Protein AF-A0A535Z7X8-F1 (afdb_monomer)

Radius of gyration: 23.89 Å; Cα contacts (8 Å, |Δi|>4): 47; chains: 1; bounding box: 36×43×64 Å

pLDDT: mean 81.46, std 12.13, range [51.38, 94.44]

Solvent-accessible surface area (backbone atoms only — not comparable to full-atom values): 5558 Å² total; per-residue (Å²): 83,64,70,58,11,64,74,66,76,46,56,44,66,58,55,50,49,32,42,75,70,65,72,37,73,65,48,79,57,86,100,41,63,44,63,56,67,66,60,52,50,51,50,52,56,61,58,66,65,58,76,76,57,49,74,66,53,46,51,51,50,48,65,70,64,65,65,67,78,61,80,77,59,74,46,76,66,50,53,53,52,53,53,52,49,64,68,68,67,77,119

Foldseek 3Di:
DVVLCVVLVHDPVVVVVCVVVVVFDWDDDPPDTHGDPVSSVVSSVVVPVPPPQDPVSVVVVVVVVPPPPPPDPQPPVNVVVVVVVVVVVPD

Secondary structure (DSSP, 8-state):
-HHHHHHHTS-HHHHHHHHHTTSS-EEEETTEEEE-HHHHHHHHHHHHTS----HHHHHHHHHHTT----TTPPPHHHHHHHHHHHHHS--

Sequence (91 aa):
MIAAAAVAGRSAETVRRWVWSGRLRAHKRGNKLLIERSDLDRLLKSSTGQNSLTLAGWLDSVKRSGLKSQARAESAADLVLADRRARSGDL

Nearest PDB structures (foldseek):
  5i44-assembly4_I-2  TM=7.877E-01  e=2.655E-01  Bacillus subtilis subsp. subtilis str. 168
  8csh-assembly1_A  TM=6.835E-01  e=1.682E+00  unidentified plasmid
  5gpe-assembly3_F  TM=4.479E-01  e=6.033E-01  Cupriavidus metallidurans CH34
  2zhh-assembly1_A-2  TM=5.018E-01  e=2.908E+00  Escherichia coli K-12
  2zhg-assembly1_A-2  TM=4.399E-01  e=3.113E+00  Escherichia coli K-12

Mean predicted aligned error: 13.88 Å

Structure (mmCIF, N/CA/C/O backbone):
data_AF-A0A535Z7X8-F1
#
_entry.id   AF-A0A535Z7X8-F1
#
loop_
_atom_site.group_PDB
_atom_site.id
_atom_site.type_symbol
_atom_site.label_atom_id
_atom_site.label_alt_id
_atom_site.label_comp_id
_atom_site.label_asym_id
_atom_site.label_entity_id
_atom_site.label_seq_id
_atom_site.pdbx_PDB_ins_code
_atom_site.Cartn_x
_atom_site.Cartn_y
_atom_site.Cartn_z
_atom_site.occupancy
_atom_site.B_iso_or_equiv
_atom_site.auth_seq_id
_atom_site.auth_comp_id
_atom_site.auth_asym_id
_atom_site.auth_atom_id
_atom_site.pdbx_PDB_model_num
ATOM 1 N N . MET A 1 1 ? 12.410 -5.977 -14.388 1.00 77.62 1 MET A N 1
ATOM 2 C CA . MET A 1 1 ? 12.206 -5.711 -12.945 1.00 77.62 1 MET A CA 1
ATOM 3 C C . MET A 1 1 ? 12.965 -4.469 -12.476 1.00 77.62 1 MET A C 1
ATOM 5 O O . MET A 1 1 ? 12.294 -3.523 -12.103 1.00 77.62 1 MET A O 1
ATOM 9 N N . ILE A 1 2 ? 14.306 -4.409 -12.547 1.00 83.00 2 ILE A N 1
ATOM 10 C CA . ILE A 1 2 ? 15.093 -3.264 -12.021 1.00 83.00 2 ILE A CA 1
ATOM 11 C C . ILE A 1 2 ? 14.671 -1.909 -12.621 1.00 83.00 2 ILE A C 1
ATOM 13 O O . ILE A 1 2 ? 14.403 -0.973 -11.879 1.00 83.00 2 ILE A O 1
ATOM 17 N N . ALA A 1 3 ? 14.503 -1.823 -13.944 1.00 8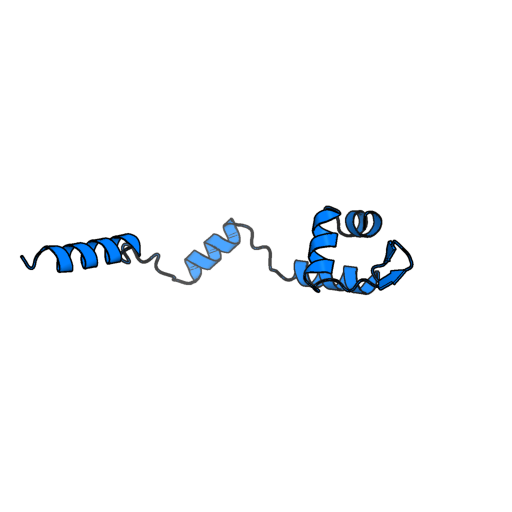3.81 3 ALA A N 1
ATOM 18 C CA . ALA A 1 3 ? 14.048 -0.587 -14.591 1.00 83.81 3 ALA A CA 1
ATOM 19 C C . ALA A 1 3 ? 12.649 -0.134 -14.121 1.00 83.81 3 ALA A C 1
ATOM 21 O O . ALA A 1 3 ? 12.424 1.046 -13.885 1.00 83.81 3 ALA A O 1
ATOM 22 N N . ALA A 1 4 ? 11.718 -1.073 -13.928 1.00 85.62 4 ALA A N 1
ATOM 23 C CA . ALA A 1 4 ? 10.381 -0.766 -13.416 1.00 85.62 4 ALA A CA 1
ATOM 24 C C . ALA A 1 4 ? 10.413 -0.319 -11.943 1.00 85.62 4 ALA A C 1
ATOM 26 O O . ALA A 1 4 ? 9.647 0.551 -11.550 1.00 85.62 4 ALA A O 1
ATOM 27 N N . ALA A 1 5 ? 11.322 -0.880 -11.143 1.00 89.56 5 ALA A N 1
ATOM 28 C CA . ALA A 1 5 ? 11.540 -0.497 -9.751 1.00 89.56 5 ALA A CA 1
ATOM 29 C C . ALA A 1 5 ? 12.089 0.929 -9.611 1.00 89.56 5 ALA A C 1
ATOM 31 O O . ALA A 1 5 ? 11.538 1.714 -8.842 1.00 89.56 5 ALA A O 1
ATOM 32 N N . ALA A 1 6 ? 13.100 1.285 -10.411 1.00 88.62 6 ALA A N 1
ATOM 33 C CA . ALA A 1 6 ? 13.640 2.644 -10.462 1.00 88.62 6 ALA A CA 1
ATOM 34 C C . ALA A 1 6 ? 12.556 3.669 -10.832 1.00 88.62 6 ALA A C 1
ATOM 36 O O . ALA A 1 6 ? 12.421 4.699 -10.183 1.00 88.62 6 ALA A O 1
ATOM 37 N N . VAL A 1 7 ? 11.725 3.340 -11.822 1.00 87.19 7 VAL A N 1
ATOM 38 C CA . VAL A 1 7 ? 10.597 4.178 -12.250 1.00 87.19 7 VAL A CA 1
ATOM 39 C C . VAL A 1 7 ? 9.527 4.315 -11.170 1.00 87.19 7 VAL A C 1
ATOM 41 O O . VAL A 1 7 ? 8.953 5.386 -11.007 1.00 87.19 7 VAL A O 1
ATOM 44 N N . ALA A 1 8 ? 9.244 3.238 -10.442 1.00 85.69 8 ALA A N 1
ATOM 45 C CA . ALA A 1 8 ? 8.257 3.236 -9.372 1.00 85.69 8 ALA A CA 1
ATOM 46 C C . ALA A 1 8 ? 8.762 3.883 -8.071 1.00 85.69 8 ALA A C 1
ATOM 48 O O . ALA A 1 8 ? 7.961 4.084 -7.161 1.00 85.69 8 ALA A O 1
ATOM 49 N N . GLY A 1 9 ? 10.071 4.141 -7.938 1.00 87.75 9 GLY A N 1
ATOM 50 C CA . GLY A 1 9 ? 10.684 4.517 -6.660 1.00 87.75 9 GLY A CA 1
ATOM 51 C C . GLY A 1 9 ? 10.516 3.435 -5.584 1.00 87.75 9 GLY A C 1
ATOM 52 O O . GLY A 1 9 ? 10.364 3.742 -4.404 1.00 87.75 9 GLY A O 1
ATOM 53 N N . ARG A 1 10 ? 10.459 2.155 -5.980 1.00 88.56 10 ARG A N 1
ATOM 54 C CA . ARG A 1 10 ? 10.216 1.003 -5.089 1.00 88.56 10 ARG A CA 1
ATOM 55 C C . ARG A 1 10 ? 11.265 -0.080 -5.302 1.00 88.56 10 ARG A C 1
ATOM 57 O O . ARG A 1 10 ? 11.968 -0.089 -6.305 1.00 88.56 10 ARG A O 1
ATOM 64 N N . SER A 1 11 ? 11.348 -1.038 -4.380 1.00 91.19 11 SER A N 1
ATOM 65 C CA . SER A 1 11 ? 12.247 -2.184 -4.533 1.00 91.19 11 SER A CA 1
ATOM 66 C C . SER A 1 11 ? 11.802 -3.106 -5.676 1.00 91.19 11 SER A C 1
ATOM 68 O O . SER A 1 11 ? 10.609 -3.280 -5.939 1.00 91.19 11 SER A O 1
ATOM 70 N N . ALA A 1 12 ? 12.762 -3.769 -6.328 1.00 91.69 12 ALA A N 1
ATOM 71 C CA . ALA A 1 12 ? 12.472 -4.781 -7.348 1.00 91.69 12 ALA A CA 1
ATOM 72 C C . ALA A 1 12 ? 11.592 -5.919 -6.810 1.00 91.69 12 ALA A C 1
ATOM 74 O O . ALA A 1 12 ? 10.762 -6.447 -7.545 1.00 91.69 12 ALA A O 1
ATOM 75 N N . GLU A 1 13 ? 11.721 -6.257 -5.526 1.00 93.19 13 GLU A N 1
ATOM 76 C CA . GLU A 1 13 ? 10.879 -7.252 -4.864 1.00 93.19 13 GLU A CA 1
ATOM 77 C C . GLU A 1 13 ? 9.411 -6.824 -4.767 1.00 93.19 13 GLU A C 1
ATOM 79 O O . GLU A 1 13 ? 8.515 -7.636 -4.988 1.00 93.19 13 GLU A O 1
ATOM 84 N N . THR A 1 14 ? 9.149 -5.535 -4.544 1.00 92.06 14 THR A N 1
ATOM 85 C CA . THR A 1 14 ? 7.785 -4.988 -4.563 1.00 92.06 14 THR A CA 1
ATOM 86 C C . THR A 1 14 ? 7.151 -5.168 -5.943 1.00 92.06 14 THR A C 1
ATOM 88 O O . THR A 1 14 ? 6.025 -5.650 -6.058 1.00 92.06 14 THR A O 1
ATOM 91 N N . VAL A 1 15 ? 7.906 -4.868 -7.005 1.00 91.12 15 VAL A N 1
ATOM 92 C CA . VAL A 1 15 ? 7.444 -5.063 -8.387 1.00 91.12 15 VAL A CA 1
ATOM 93 C C . VAL A 1 15 ? 7.194 -6.546 -8.681 1.00 91.12 15 VAL A C 1
ATOM 95 O O . VAL A 1 15 ? 6.183 -6.884 -9.294 1.00 91.12 15 VAL A O 1
ATOM 98 N N . ARG A 1 16 ? 8.057 -7.452 -8.198 1.00 91.75 16 ARG A N 1
ATOM 99 C CA . ARG A 1 16 ? 7.849 -8.909 -8.312 1.00 91.75 16 ARG A CA 1
ATOM 100 C C . ARG A 1 16 ? 6.552 -9.349 -7.638 1.00 91.75 16 ARG A C 1
ATOM 102 O O . ARG A 1 16 ? 5.773 -10.072 -8.253 1.00 91.75 16 ARG A O 1
ATOM 109 N N . ARG A 1 17 ? 6.296 -8.875 -6.416 1.00 94.44 17 ARG A N 1
ATOM 110 C CA . ARG A 1 17 ? 5.062 -9.174 -5.675 1.00 94.44 17 ARG A CA 1
ATOM 111 C C . ARG A 1 17 ? 3.816 -8.701 -6.415 1.00 94.44 17 ARG A C 1
ATOM 113 O O . ARG A 1 17 ? 2.835 -9.434 -6.451 1.00 94.44 17 ARG A O 1
ATOM 120 N N . TRP A 1 18 ? 3.844 -7.528 -7.046 1.00 94.25 18 TRP A N 1
ATOM 121 C CA . TRP A 1 18 ? 2.706 -7.061 -7.844 1.00 94.25 18 TRP A CA 1
ATOM 122 C C . TRP A 1 18 ? 2.429 -7.944 -9.055 1.00 94.25 18 TRP A C 1
ATOM 124 O O . TRP A 1 18 ? 1.267 -8.212 -9.346 1.00 94.25 18 TRP A O 1
ATOM 134 N N . VAL A 1 19 ? 3.476 -8.426 -9.726 1.00 92.25 19 VAL A N 1
ATOM 135 C CA . VAL A 1 19 ? 3.328 -9.365 -10.845 1.00 92.25 19 VAL A CA 1
ATOM 136 C C . VAL A 1 19 ? 2.745 -10.695 -10.365 1.00 92.25 19 VAL A C 1
ATOM 138 O O . VAL A 1 19 ? 1.794 -11.191 -10.958 1.00 92.25 19 VAL A O 1
ATOM 141 N N . TRP A 1 20 ? 3.257 -11.255 -9.266 1.00 92.75 20 TRP A N 1
ATOM 142 C CA . TRP A 1 20 ? 2.762 -12.526 -8.719 1.00 92.75 20 TRP A CA 1
ATOM 143 C C . TRP A 1 20 ? 1.342 -12.443 -8.168 1.00 92.75 20 TRP A C 1
ATOM 145 O O . TRP A 1 20 ? 0.564 -13.371 -8.334 1.00 92.75 20 TRP A O 1
ATOM 155 N N . SER A 1 21 ? 0.982 -11.314 -7.562 1.00 90.06 21 SER A N 1
ATOM 156 C CA . SER A 1 21 ? -0.374 -11.056 -7.078 1.00 90.06 21 SER A CA 1
ATOM 157 C C . SER A 1 21 ? -1.367 -10.738 -8.207 1.00 90.06 21 SER A C 1
ATOM 159 O O . SER A 1 21 ? -2.534 -10.485 -7.919 1.00 90.06 21 SER A O 1
ATOM 161 N N . GLY A 1 22 ? -0.921 -10.653 -9.466 1.00 91.44 22 GLY A N 1
ATOM 162 C CA . 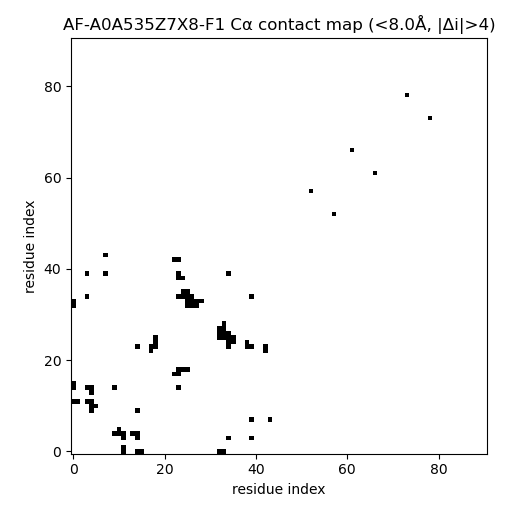GLY A 1 22 ? -1.757 -10.259 -10.607 1.00 91.44 22 GLY A CA 1
ATOM 163 C C . GLY A 1 22 ? -2.112 -8.767 -10.654 1.00 91.44 22 GLY A C 1
ATOM 164 O O . GLY A 1 22 ? -2.852 -8.331 -11.532 1.00 91.44 22 GLY A O 1
ATOM 165 N N . ARG A 1 23 ? -1.562 -7.960 -9.740 1.00 89.00 23 ARG A N 1
ATOM 166 C CA . ARG A 1 23 ? -1.806 -6.514 -9.646 1.00 89.00 23 ARG A CA 1
ATOM 167 C C . ARG A 1 23 ? -1.073 -5.719 -10.734 1.00 89.00 23 ARG A C 1
ATOM 169 O O . ARG A 1 23 ? -1.435 -4.579 -11.004 1.00 89.00 23 ARG A O 1
ATOM 176 N N . LEU A 1 24 ? -0.049 -6.309 -11.353 1.00 91.69 24 LEU A N 1
ATOM 177 C CA . LEU A 1 24 ? 0.698 -5.726 -12.465 1.00 91.69 24 LEU A CA 1
ATOM 178 C C . LEU A 1 24 ? 0.821 -6.732 -13.608 1.00 91.69 24 LEU A C 1
ATOM 180 O O . LEU A 1 24 ? 1.377 -7.817 -13.429 1.00 91.69 24 LEU A O 1
ATOM 184 N N . ARG A 1 25 ? 0.340 -6.352 -14.795 1.00 91.19 25 ARG A N 1
ATOM 185 C CA . ARG A 1 25 ? 0.470 -7.176 -15.999 1.00 91.19 25 ARG A CA 1
ATOM 186 C C . ARG A 1 25 ? 1.928 -7.224 -16.448 1.00 91.19 25 ARG A C 1
ATOM 188 O O . ARG A 1 25 ? 2.576 -6.191 -16.614 1.00 91.19 25 ARG A O 1
ATOM 195 N N . ALA A 1 26 ? 2.433 -8.435 -16.656 1.00 92.44 26 ALA A N 1
ATOM 196 C CA . ALA A 1 26 ? 3.764 -8.669 -17.188 1.00 92.44 26 ALA A CA 1
ATOM 197 C C . ALA A 1 26 ? 3.705 -9.673 -18.339 1.00 92.44 26 ALA A C 1
ATOM 199 O O . ALA A 1 26 ? 3.009 -10.683 -18.267 1.00 92.44 26 ALA A O 1
ATOM 200 N N . HIS A 1 27 ? 4.486 -9.407 -19.377 1.00 92.12 27 HIS A N 1
ATOM 201 C CA . HIS A 1 27 ? 4.625 -10.257 -20.546 1.00 92.12 27 HIS A CA 1
ATOM 202 C C . HIS A 1 27 ? 5.985 -10.950 -20.503 1.00 92.12 27 HIS A C 1
ATOM 204 O O . HIS A 1 27 ? 7.026 -10.309 -20.323 1.00 92.12 27 HIS A O 1
ATOM 210 N N . LYS A 1 28 ? 5.996 -12.274 -20.659 1.00 90.62 28 LYS A N 1
ATOM 211 C CA . LYS A 1 28 ? 7.239 -13.044 -20.725 1.00 90.62 28 LYS A CA 1
ATOM 212 C C . LYS A 1 28 ? 7.831 -12.927 -22.129 1.00 90.62 28 LYS A C 1
ATOM 214 O O . LYS A 1 28 ? 7.207 -13.336 -23.101 1.00 90.62 28 LYS A O 1
ATOM 219 N N . ARG A 1 29 ? 9.056 -12.411 -22.230 1.00 90.25 29 ARG A N 1
ATOM 220 C CA . ARG A 1 29 ? 9.858 -12.397 -23.460 1.00 90.25 29 ARG A CA 1
ATOM 221 C C . ARG A 1 29 ? 11.171 -13.127 -23.192 1.00 90.25 29 ARG A C 1
ATOM 223 O O . ARG A 1 29 ? 12.075 -12.590 -22.548 1.00 90.25 29 ARG A O 1
ATOM 230 N N . GLY A 1 30 ? 11.251 -14.379 -23.639 1.00 90.44 30 GLY A N 1
ATOM 231 C CA . GLY A 1 30 ? 12.356 -15.278 -23.297 1.00 90.44 30 GLY A CA 1
ATOM 232 C C . GLY A 1 30 ? 12.471 -15.466 -21.780 1.00 90.44 30 GLY A C 1
ATOM 233 O O . GLY A 1 30 ? 11.491 -15.801 -21.115 1.00 90.44 30 GLY A O 1
ATOM 234 N N . ASN A 1 31 ? 13.657 -15.199 -21.225 1.00 88.56 31 ASN A N 1
ATOM 235 C CA . ASN A 1 31 ? 13.915 -15.273 -19.781 1.00 88.56 31 ASN A CA 1
ATOM 236 C C . ASN A 1 31 ? 13.610 -13.962 -19.019 1.00 88.56 31 ASN A C 1
ATOM 238 O O . ASN A 1 31 ? 13.975 -13.808 -17.856 1.00 88.56 31 ASN A O 1
ATOM 242 N N . LYS A 1 32 ? 12.994 -12.965 -19.666 1.00 86.56 32 LYS A N 1
ATOM 243 C CA . LYS A 1 32 ? 12.724 -11.657 -19.055 1.00 86.56 32 LYS A CA 1
ATOM 244 C C . LYS A 1 32 ? 11.224 -11.398 -18.961 1.00 86.56 32 LYS A C 1
ATOM 246 O O . LYS A 1 32 ? 10.467 -11.705 -19.876 1.00 86.56 32 LYS A O 1
ATOM 251 N N . LEU A 1 33 ? 10.811 -10.787 -17.853 1.00 87.38 33 LEU A N 1
ATOM 252 C CA . LEU A 1 33 ? 9.468 -10.234 -17.677 1.00 87.38 33 LEU A CA 1
ATOM 253 C C . LEU A 1 33 ? 9.487 -8.754 -18.059 1.00 87.38 33 LEU A C 1
ATOM 255 O O . LEU A 1 33 ? 10.220 -7.960 -17.456 1.00 87.38 33 LEU A O 1
ATOM 259 N N . LEU A 1 34 ? 8.692 -8.412 -19.066 1.00 90.88 34 LEU A N 1
ATOM 260 C CA . LEU A 1 34 ? 8.467 -7.056 -19.540 1.00 90.88 34 LEU A CA 1
ATOM 261 C C . LEU A 1 34 ? 7.160 -6.527 -18.963 1.00 90.88 34 LEU A C 1
ATOM 263 O O . LEU A 1 34 ? 6.180 -7.254 -18.855 1.00 90.88 34 LEU A O 1
ATOM 267 N N . ILE A 1 35 ? 7.165 -5.258 -18.582 1.00 91.81 35 ILE A N 1
ATOM 268 C CA . ILE A 1 35 ? 6.015 -4.572 -18.002 1.00 91.81 35 ILE A CA 1
ATOM 269 C C . ILE A 1 35 ? 5.729 -3.382 -18.907 1.00 91.81 35 ILE A C 1
ATOM 271 O O . ILE A 1 35 ? 6.639 -2.606 -19.206 1.00 91.81 35 ILE A O 1
ATOM 275 N N . GLU A 1 36 ? 4.477 -3.256 -19.331 1.00 92.25 36 GLU A N 1
ATOM 276 C CA . GLU A 1 36 ? 3.992 -2.101 -20.083 1.00 92.25 36 GLU A CA 1
ATOM 277 C C . GLU A 1 36 ? 4.084 -0.848 -19.201 1.00 92.25 36 GLU A C 1
ATOM 279 O O . GLU A 1 36 ? 3.625 -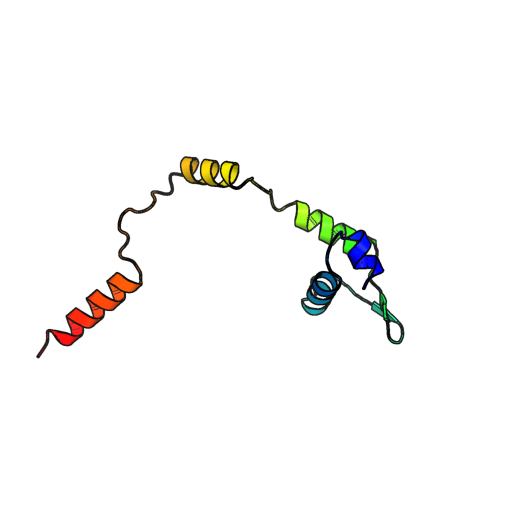0.838 -18.054 1.00 92.25 36 GLU A O 1
ATOM 284 N N . ARG A 1 37 ? 4.679 0.230 -19.725 1.00 90.25 37 ARG A N 1
ATOM 285 C CA . ARG A 1 37 ? 4.868 1.474 -18.959 1.00 90.25 37 ARG A CA 1
ATOM 286 C C . ARG A 1 37 ? 3.531 2.059 -18.492 1.00 90.25 37 ARG A C 1
ATOM 288 O O . ARG A 1 37 ? 3.453 2.537 -17.364 1.00 90.25 37 ARG A O 1
ATOM 295 N N . SER A 1 38 ? 2.498 1.974 -19.328 1.00 90.25 38 SER A N 1
ATOM 296 C CA . SER A 1 38 ? 1.146 2.465 -19.041 1.00 90.25 38 SER A CA 1
ATOM 297 C C . SER A 1 38 ? 0.459 1.690 -17.913 1.00 90.25 38 SER A C 1
ATOM 299 O O . SER A 1 38 ? -0.209 2.288 -17.073 1.00 90.25 38 SER A O 1
ATOM 301 N N . ASP A 1 39 ? 0.656 0.370 -17.841 1.00 91.06 39 ASP A N 1
ATOM 302 C CA . ASP A 1 39 ? 0.134 -0.454 -16.744 1.00 91.06 39 ASP A CA 1
ATOM 303 C C . ASP A 1 39 ? 0.800 -0.096 -15.412 1.00 91.06 39 ASP A C 1
ATOM 305 O O . ASP A 1 39 ? 0.125 0.023 -14.387 1.00 91.06 39 ASP A O 1
ATOM 309 N N . LEU A 1 40 ? 2.118 0.129 -15.435 1.00 90.12 40 LEU A N 1
ATOM 310 C CA . LEU A 1 40 ? 2.862 0.573 -14.259 1.00 90.12 40 LEU A CA 1
ATOM 311 C C . LEU A 1 40 ? 2.400 1.961 -13.793 1.00 90.12 40 LEU A C 1
ATOM 313 O O . LEU A 1 40 ? 2.150 2.154 -12.608 1.00 90.12 40 LEU A O 1
ATOM 317 N N . ASP A 1 41 ? 2.252 2.914 -14.712 1.00 90.06 41 ASP A N 1
ATOM 318 C CA . ASP A 1 41 ? 1.774 4.266 -14.409 1.00 90.06 41 ASP A CA 1
ATOM 319 C C . ASP A 1 41 ? 0.354 4.258 -13.820 1.00 90.06 41 ASP A C 1
ATOM 321 O O . ASP A 1 41 ? 0.110 4.862 -12.773 1.00 90.06 41 ASP A O 1
ATOM 325 N N . ARG A 1 42 ? -0.562 3.489 -14.417 1.00 90.00 42 ARG A N 1
ATOM 326 C CA . ARG A 1 42 ? -1.922 3.294 -13.897 1.00 90.00 42 ARG A CA 1
ATOM 327 C C . ARG A 1 42 ? -1.910 2.725 -12.479 1.00 90.00 42 A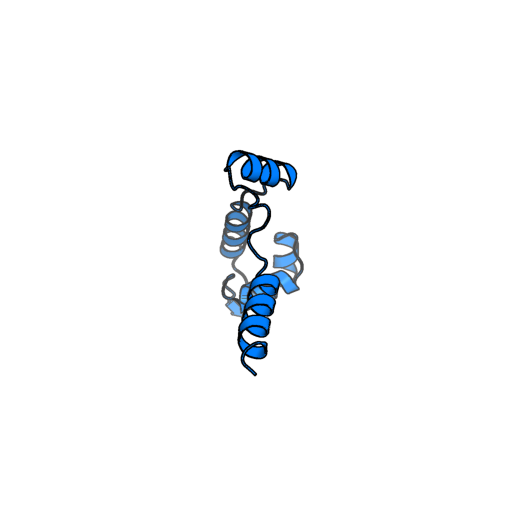RG A C 1
ATOM 329 O O . ARG A 1 42 ? -2.640 3.210 -11.614 1.00 90.00 42 ARG A O 1
ATOM 336 N N . LEU A 1 43 ? -1.070 1.721 -12.222 1.00 89.31 43 LEU A N 1
ATOM 337 C CA . LEU A 1 43 ? -0.923 1.128 -10.895 1.00 89.31 43 LEU A CA 1
ATOM 338 C C . LEU A 1 43 ? -0.421 2.156 -9.869 1.00 89.31 43 LEU A C 1
ATOM 340 O O . LEU A 1 43 ? -0.967 2.239 -8.765 1.00 89.31 43 LEU A O 1
ATOM 344 N N . LEU A 1 44 ? 0.578 2.963 -10.228 1.00 88.06 44 LEU A N 1
ATOM 345 C CA . LEU A 1 44 ? 1.122 3.997 -9.348 1.00 88.06 44 LEU A CA 1
ATOM 346 C C . LEU A 1 44 ? 0.077 5.078 -9.050 1.00 88.06 44 LEU A C 1
ATOM 348 O O . LEU A 1 44 ? -0.170 5.366 -7.883 1.00 88.06 44 LEU A O 1
ATOM 352 N N . LYS A 1 45 ? -0.622 5.582 -10.072 1.00 85.00 45 LYS A N 1
ATOM 353 C CA . LYS A 1 45 ? -1.698 6.576 -9.919 1.00 85.00 45 LYS A CA 1
ATOM 354 C C . LYS A 1 45 ? -2.861 6.065 -9.069 1.00 85.00 45 LYS A C 1
ATOM 356 O O . LYS A 1 45 ? -3.356 6.795 -8.217 1.00 85.00 45 LYS A O 1
ATOM 361 N N . SER A 1 46 ? -3.253 4.800 -9.236 1.00 78.06 46 SER A N 1
ATOM 362 C CA . SER A 1 46 ? -4.297 4.181 -8.403 1.00 78.06 46 SER A CA 1
ATOM 363 C C . SER A 1 46 ? -3.883 4.029 -6.933 1.00 78.06 46 SER A C 1
ATOM 365 O O . SER A 1 46 ? -4.731 4.058 -6.047 1.00 78.06 46 SER A O 1
ATOM 367 N N . SER A 1 47 ? -2.580 3.905 -6.660 1.00 65.75 47 SER A N 1
ATOM 368 C CA . SER A 1 47 ? -2.049 3.776 -5.299 1.00 65.75 47 SER A CA 1
ATOM 369 C C . SER A 1 47 ? -1.931 5.135 -4.601 1.00 65.75 47 SER A C 1
ATOM 371 O O . SER A 1 47 ? -2.141 5.220 -3.396 1.00 65.75 47 SER A O 1
ATOM 373 N N . THR A 1 48 ? -1.679 6.210 -5.354 1.00 58.75 48 THR A N 1
ATOM 374 C CA . THR A 1 48 ? -1.695 7.595 -4.848 1.00 58.75 48 THR A CA 1
ATOM 375 C C . THR A 1 48 ? -3.105 8.068 -4.460 1.00 58.75 48 THR A C 1
ATOM 377 O O . THR A 1 48 ? -3.244 9.033 -3.717 1.00 58.75 48 THR A O 1
ATOM 380 N N . GLY A 1 49 ? -4.157 7.373 -4.913 1.00 53.34 49 GLY A N 1
ATOM 381 C CA . GLY A 1 49 ? -5.553 7.640 -4.543 1.00 53.34 49 GLY A CA 1
ATOM 382 C C . GLY A 1 49 ? -5.959 7.155 -3.146 1.00 53.34 49 GLY A C 1
ATOM 383 O O . GLY A 1 49 ? -7.048 7.487 -2.679 1.00 53.34 49 GLY A O 1
ATOM 384 N N . GLN A 1 50 ? -5.107 6.403 -2.440 1.00 55.31 50 GLN A N 1
ATOM 385 C CA . GLN A 1 50 ? -5.273 6.236 -0.999 1.00 55.31 50 GLN A CA 1
ATOM 386 C C . GLN A 1 50 ? -4.818 7.537 -0.351 1.00 55.31 50 GLN A C 1
ATOM 388 O O . GLN A 1 50 ? -3.626 7.714 -0.121 1.00 55.31 50 GLN A O 1
ATOM 393 N N . ASN A 1 51 ? -5.775 8.447 -0.126 1.00 57.50 51 ASN A N 1
ATOM 394 C CA . ASN A 1 51 ? -5.622 9.660 0.672 1.00 57.50 51 ASN A CA 1
ATOM 395 C C . ASN A 1 51 ? -4.692 9.373 1.848 1.00 57.50 51 ASN A C 1
ATOM 397 O O . ASN A 1 51 ? -5.106 8.796 2.855 1.00 57.50 51 ASN A O 1
ATOM 401 N N . SER A 1 52 ? -3.426 9.757 1.694 1.00 60.81 52 SER A N 1
ATOM 402 C CA . SER A 1 52 ? -2.442 9.703 2.757 1.00 60.81 52 SER A CA 1
ATOM 403 C C . SER A 1 52 ? -2.812 10.819 3.719 1.00 60.81 52 SER A C 1
ATOM 405 O O . SER A 1 52 ? -2.160 11.862 3.754 1.00 60.81 52 SER A O 1
ATOM 407 N N . LEU A 1 53 ? -3.889 10.629 4.486 1.00 68.94 53 LEU A N 1
ATOM 408 C CA . LEU A 1 53 ? -4.027 11.383 5.711 1.00 68.94 53 LEU A CA 1
ATOM 409 C C . LEU A 1 53 ? -2.745 11.123 6.485 1.00 68.94 53 LEU A C 1
ATOM 411 O O . LEU A 1 53 ? -2.350 9.979 6.725 1.00 68.94 53 LEU A O 1
ATOM 415 N N . THR A 1 54 ? -2.076 12.210 6.846 1.00 82.50 54 THR A N 1
ATOM 416 C CA . THR A 1 54 ? -1.051 12.140 7.873 1.00 82.50 54 THR A CA 1
ATOM 417 C C . THR A 1 54 ? -1.662 11.454 9.092 1.00 82.50 54 THR A C 1
ATOM 419 O O . THR A 1 54 ? -2.874 11.524 9.309 1.00 82.50 54 THR A O 1
ATOM 422 N N . LEU A 1 55 ? -0.841 10.809 9.918 1.00 78.62 55 LEU A N 1
ATOM 423 C CA . LEU A 1 55 ? -1.334 10.185 11.147 1.00 78.62 55 LEU A CA 1
ATOM 424 C C . LEU A 1 55 ? -2.187 11.164 11.977 1.00 78.62 55 LEU A C 1
ATOM 426 O O . LEU A 1 55 ? -3.219 10.783 12.521 1.00 78.62 55 LEU A O 1
ATOM 430 N N . ALA A 1 56 ? -1.792 12.442 11.998 1.00 84.81 56 ALA A N 1
ATOM 431 C CA . ALA A 1 56 ? -2.541 13.521 12.630 1.00 84.81 56 ALA A CA 1
ATOM 432 C C . ALA A 1 56 ? -3.905 13.772 11.967 1.00 84.81 56 ALA A C 1
ATOM 434 O O . ALA A 1 56 ? -4.911 13.839 12.668 1.00 84.81 56 ALA A O 1
ATOM 435 N N . GLY A 1 57 ? -3.963 13.860 10.635 1.00 85.69 57 GLY A N 1
ATOM 436 C CA . GLY A 1 57 ? -5.227 14.010 9.913 1.00 85.69 57 GLY A CA 1
ATOM 437 C C . GLY A 1 57 ? -6.153 12.810 10.118 1.00 85.69 57 GLY A C 1
ATOM 438 O O . GLY A 1 57 ? -7.360 12.971 10.289 1.00 85.69 57 GLY A O 1
ATOM 439 N N . TRP A 1 58 ? -5.596 11.600 10.141 1.00 86.44 58 TRP A N 1
ATOM 440 C CA . TRP A 1 58 ? -6.359 10.387 10.413 1.00 86.44 58 TRP A CA 1
ATOM 441 C C . TRP A 1 58 ? -6.927 10.406 11.834 1.00 86.44 58 TRP A C 1
ATOM 443 O O . TRP A 1 58 ? -8.122 10.186 12.019 1.00 86.44 58 TRP A O 1
ATOM 453 N N . LEU A 1 59 ? -6.107 10.763 12.827 1.00 86.75 59 LEU A N 1
ATOM 454 C CA . LEU A 1 59 ? -6.528 10.881 14.224 1.00 86.75 59 LEU A CA 1
ATOM 455 C C . LEU A 1 59 ? -7.645 11.918 14.400 1.00 86.75 59 LEU A C 1
ATOM 457 O O . LEU A 1 59 ? -8.610 11.694 15.127 1.00 86.75 59 LEU A O 1
ATOM 461 N N . ASP A 1 60 ? -7.521 13.050 13.723 1.00 86.69 60 ASP A N 1
ATOM 462 C CA . ASP A 1 60 ? -8.512 14.118 13.698 1.00 86.69 60 ASP A CA 1
ATOM 463 C C . ASP A 1 60 ? -9.835 13.669 13.035 1.00 86.69 60 ASP A C 1
ATOM 465 O O . ASP A 1 60 ? -10.920 13.921 13.563 1.00 86.69 60 ASP A O 1
ATOM 469 N N . SER A 1 61 ? -9.768 12.882 11.955 1.00 83.94 61 SER A N 1
ATOM 470 C CA . SER A 1 61 ? -10.948 12.234 11.365 1.00 83.94 61 SER A CA 1
ATOM 471 C C . SER A 1 61 ? -11.617 11.246 12.325 1.00 83.94 61 SER A C 1
ATOM 473 O O . SER A 1 61 ? -12.844 11.215 12.405 1.00 83.94 61 SER A O 1
ATOM 475 N N . VAL A 1 62 ? -10.841 10.455 13.074 1.00 85.44 62 VAL A N 1
ATOM 476 C CA . VAL A 1 62 ? -11.379 9.522 14.078 1.00 85.44 62 VAL A CA 1
ATOM 477 C C . VAL A 1 62 ? -12.070 10.291 15.203 1.00 85.44 62 VAL A C 1
ATOM 479 O O . VAL A 1 62 ? -13.198 9.957 15.557 1.00 85.44 62 VAL A O 1
ATOM 482 N N . LYS A 1 63 ? -11.465 11.372 15.710 1.00 84.31 63 LYS A N 1
ATOM 483 C CA . LYS A 1 63 ? -12.091 12.240 16.722 1.00 84.31 63 LYS A CA 1
ATOM 484 C C . LYS A 1 63 ? -13.425 12.816 16.240 1.00 84.31 63 LYS A C 1
ATOM 486 O O . LYS A 1 63 ? -14.399 12.789 16.987 1.00 84.31 63 LYS A O 1
ATOM 491 N N . ARG A 1 64 ? -13.491 13.284 14.987 1.00 83.62 64 ARG A N 1
ATOM 492 C CA . ARG A 1 64 ? -14.733 13.789 14.374 1.00 83.62 64 ARG A CA 1
ATOM 493 C C . ARG A 1 64 ? -15.786 12.719 14.131 1.00 83.62 64 ARG A C 1
ATOM 495 O O . ARG A 1 64 ? -16.969 13.022 14.211 1.00 83.62 64 ARG A O 1
ATOM 502 N N . SER A 1 65 ? -15.375 11.489 13.826 1.00 82.00 65 SER A N 1
ATOM 503 C CA . SER A 1 65 ? -16.309 10.402 13.514 1.00 82.00 65 SER A CA 1
ATOM 504 C C . SER A 1 65 ? -17.222 10.028 14.684 1.00 82.00 65 SER A C 1
ATOM 506 O O . SER A 1 65 ? -18.180 9.286 14.492 1.00 82.00 65 SER A O 1
ATOM 508 N N . GLY A 1 66 ? -16.928 10.504 15.902 1.00 74.75 66 GLY A N 1
ATOM 509 C CA . GLY A 1 66 ? -17.722 10.176 17.080 1.00 74.75 66 GLY A CA 1
ATOM 510 C C . GLY A 1 66 ? -17.699 8.685 17.412 1.00 74.75 66 GLY A C 1
ATOM 511 O O . GLY A 1 66 ? -18.509 8.245 18.228 1.00 74.75 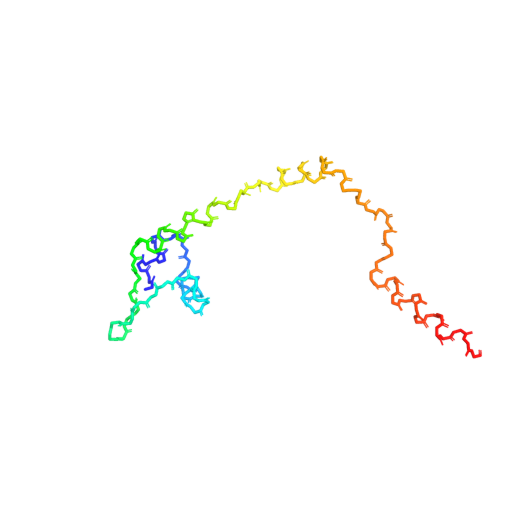66 GLY A O 1
ATOM 512 N N . LEU A 1 67 ? -16.774 7.917 16.807 1.00 69.81 67 LEU A N 1
ATOM 513 C CA . LEU A 1 67 ? -16.400 6.580 17.245 1.00 69.81 67 LEU A CA 1
ATOM 514 C C . LEU A 1 67 ? -15.952 6.728 18.692 1.00 69.81 67 LEU A C 1
ATOM 516 O O . LEU A 1 67 ? -14.809 7.086 18.982 1.00 69.81 67 LEU A O 1
ATOM 520 N N . LYS A 1 68 ? -16.891 6.517 19.613 1.00 61.16 68 LYS A N 1
ATOM 521 C CA . LYS A 1 68 ? -16.580 6.368 21.022 1.00 61.16 68 LYS A CA 1
ATOM 522 C C . LYS A 1 68 ? -15.545 5.256 21.040 1.00 61.16 68 LYS A C 1
ATOM 524 O O . LYS A 1 68 ? -15.865 4.127 20.673 1.00 61.16 68 LYS A O 1
ATOM 529 N N . SER A 1 69 ? -14.303 5.584 21.409 1.00 59.28 69 SER A N 1
ATOM 530 C CA 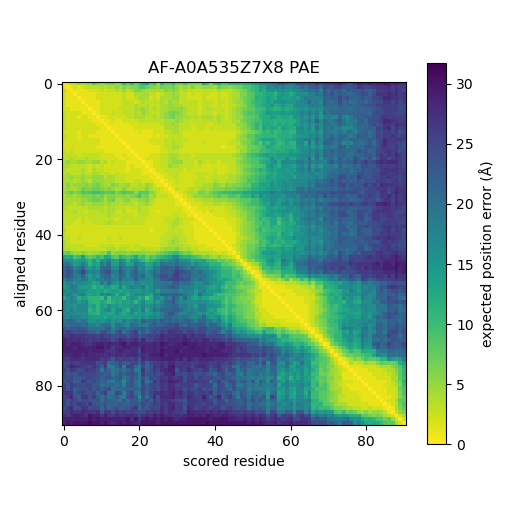. SER A 1 69 ? -13.422 4.590 22.008 1.00 59.28 69 SER A CA 1
ATOM 531 C C . SER A 1 69 ? -14.280 4.020 23.113 1.00 59.28 69 SER A C 1
ATOM 533 O O . SER A 1 69 ? -14.585 4.733 24.073 1.00 59.28 69 SER A O 1
ATOM 535 N N . GLN A 1 70 ? -14.867 2.853 22.862 1.00 55.47 70 GLN A N 1
ATOM 536 C CA . GLN A 1 70 ? -15.785 2.241 23.789 1.00 55.47 70 GLN A CA 1
ATOM 537 C C . GLN A 1 70 ? -14.882 1.859 24.945 1.00 55.47 70 GLN A C 1
ATOM 539 O O . GLN A 1 70 ? -14.214 0.827 24.927 1.00 55.47 70 GLN A O 1
ATOM 544 N N . ALA A 1 71 ? -14.755 2.793 25.886 1.00 54.12 71 ALA A N 1
ATOM 545 C CA . ALA A 1 71 ? -14.127 2.576 27.157 1.00 54.12 71 ALA A CA 1
ATOM 546 C C . ALA A 1 71 ? -14.779 1.300 27.669 1.00 54.12 71 ALA A C 1
ATOM 548 O O . ALA A 1 71 ? -15.988 1.279 27.901 1.00 54.12 71 ALA A O 1
ATOM 549 N N . ARG A 1 72 ? -13.994 0.220 27.744 1.00 55.22 72 ARG A N 1
ATOM 550 C CA . ARG A 1 72 ? -14.469 -1.075 28.232 1.00 55.22 72 ARG A CA 1
ATOM 551 C C . ARG A 1 72 ? -15.567 -1.730 27.370 1.00 55.22 72 ARG A C 1
ATOM 553 O O . ARG A 1 72 ? -16.554 -2.227 27.894 1.00 55.22 72 ARG A O 1
ATOM 560 N N . ALA A 1 73 ? -15.391 -1.833 26.053 1.00 58.59 73 ALA A N 1
ATOM 561 C CA . ALA A 1 73 ? -15.851 -3.086 25.445 1.00 58.59 73 ALA A CA 1
ATOM 562 C C . ALA A 1 73 ? -14.992 -4.197 26.065 1.00 58.59 73 ALA A C 1
ATOM 564 O O . ALA A 1 73 ? -13.764 -4.084 26.033 1.00 58.59 73 ALA A O 1
ATOM 565 N N . GLU A 1 74 ? -15.613 -5.191 26.704 1.00 61.22 74 GLU A N 1
ATOM 566 C CA . GLU A 1 74 ? -14.917 -6.383 27.191 1.00 61.22 74 GLU A CA 1
ATOM 567 C C . GLU A 1 74 ? -14.004 -6.874 26.065 1.00 61.22 74 GLU A C 1
ATOM 569 O O . GLU A 1 74 ? -14.459 -7.161 24.956 1.00 61.22 74 GLU A O 1
ATOM 574 N N . SER A 1 75 ? -12.688 -6.846 26.302 1.00 75.50 75 SER A N 1
ATOM 575 C CA . SER A 1 75 ? -11.731 -7.331 25.310 1.00 75.50 75 SER A CA 1
ATOM 576 C C . SER A 1 75 ? -12.130 -8.754 24.930 1.00 75.50 75 SER A C 1
ATOM 578 O O . SER A 1 75 ? -12.649 -9.489 25.769 1.00 75.50 75 SER A O 1
ATOM 580 N N . AL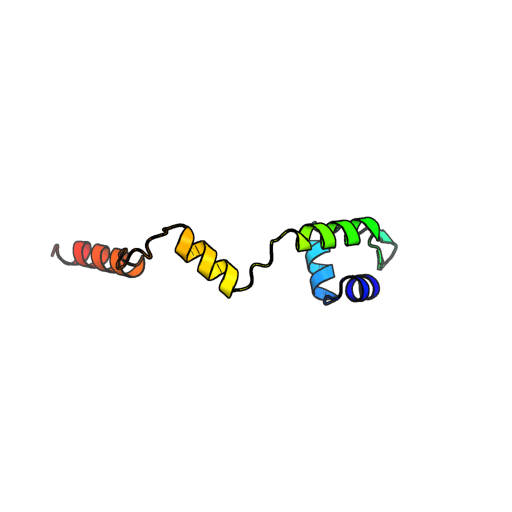A A 1 76 ? -11.841 -9.189 23.704 1.00 74.88 76 ALA A N 1
ATOM 581 C CA . ALA A 1 76 ? -12.070 -10.582 23.319 1.00 74.88 76 ALA A CA 1
ATOM 582 C C . ALA A 1 76 ? -11.457 -11.566 24.341 1.00 74.88 76 ALA A C 1
ATOM 584 O O . ALA A 1 76 ? -12.017 -12.626 24.600 1.00 74.88 76 ALA A O 1
ATOM 585 N N . ALA A 1 77 ? -10.347 -11.182 24.983 1.00 79.88 77 ALA A N 1
ATOM 586 C CA . ALA A 1 77 ? -9.747 -11.935 26.080 1.00 79.88 77 ALA A CA 1
ATOM 587 C C . ALA A 1 77 ? -10.606 -11.960 27.361 1.00 79.88 77 ALA A C 1
ATOM 589 O O . ALA A 1 77 ? -10.683 -12.997 28.013 1.00 79.88 77 ALA A O 1
ATOM 590 N N . ASP A 1 78 ? -11.251 -10.848 27.713 1.00 82.25 78 ASP A N 1
ATOM 591 C CA . ASP A 1 78 ? -12.115 -10.727 28.895 1.00 82.25 78 ASP A CA 1
ATOM 592 C C . ASP A 1 78 ? -13.355 -11.625 28.748 1.00 82.25 78 ASP A C 1
ATOM 594 O O . ASP A 1 78 ? -13.649 -12.427 29.632 1.00 82.25 78 ASP A O 1
ATOM 598 N N . LEU A 1 79 ? -13.967 -11.622 27.556 1.00 84.31 79 LEU A N 1
ATOM 599 C CA . LEU A 1 79 ? -15.094 -12.495 27.206 1.00 84.31 79 LEU A CA 1
ATOM 600 C C . LEU A 1 79 ? -14.736 -13.988 27.297 1.00 84.31 79 LE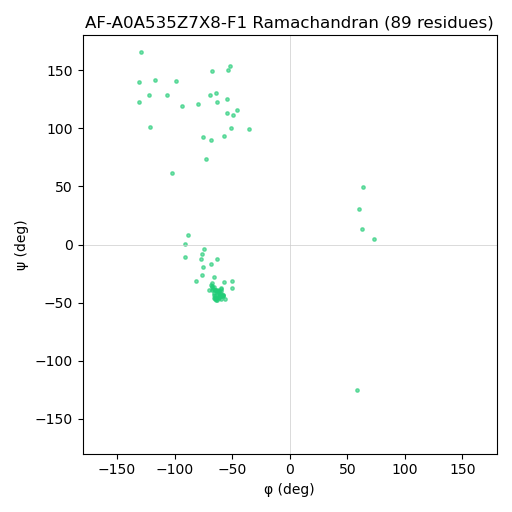U A C 1
ATOM 602 O O . LEU A 1 79 ? -15.498 -14.784 27.842 1.00 84.31 79 LEU A O 1
ATOM 606 N N . VAL A 1 80 ? -13.555 -14.382 26.805 1.00 86.50 80 VAL A N 1
ATOM 607 C CA . VAL A 1 80 ? -13.081 -15.779 26.874 1.00 86.50 80 VAL A CA 1
ATOM 608 C C . VAL A 1 80 ? -12.788 -16.207 28.316 1.00 86.50 80 VAL A C 1
ATOM 610 O O . VAL A 1 80 ? -13.043 -17.354 28.692 1.00 86.50 80 VAL A O 1
ATOM 613 N N . LEU A 1 81 ? -12.254 -15.304 29.142 1.00 85.44 81 LEU A N 1
ATOM 614 C CA . LEU A 1 81 ? -12.004 -15.571 30.559 1.00 85.44 81 LEU A CA 1
ATOM 615 C C . LEU A 1 81 ? -13.309 -15.675 31.360 1.00 85.44 81 LEU A C 1
ATOM 617 O O . LEU A 1 81 ? -13.409 -16.545 32.229 1.00 85.44 81 LEU A O 1
ATOM 621 N N . ALA A 1 82 ? -14.303 -14.834 31.062 1.00 85.06 82 ALA A N 1
ATOM 622 C CA . ALA A 1 82 ? -15.634 -14.897 31.658 1.00 85.06 82 ALA A CA 1
ATOM 623 C C . ALA A 1 82 ? -16.350 -16.216 31.312 1.00 85.06 82 ALA A C 1
ATOM 625 O O . ALA A 1 82 ? -16.808 -16.911 32.220 1.00 85.06 82 ALA A O 1
ATOM 626 N N . ASP A 1 83 ? -16.348 -16.621 30.037 1.00 84.62 83 ASP A N 1
ATOM 627 C CA . ASP A 1 83 ? -16.905 -17.905 29.583 1.00 84.62 83 ASP A CA 1
ATOM 628 C C . ASP A 1 83 ? -16.227 -19.108 30.262 1.00 84.62 83 ASP A C 1
ATOM 630 O O . ASP A 1 83 ? -16.893 -20.023 30.751 1.00 84.62 83 ASP A O 1
ATOM 634 N N . ARG A 1 84 ? -14.890 -19.096 30.365 1.00 83.31 84 ARG A N 1
ATOM 635 C CA . ARG A 1 84 ? -14.153 -20.166 31.053 1.00 83.31 84 ARG A CA 1
ATOM 636 C C . ARG A 1 84 ? -14.545 -20.265 32.529 1.00 83.31 84 ARG A C 1
ATOM 638 O O . ARG A 1 84 ? -14.719 -21.375 33.020 1.00 83.31 84 ARG A O 1
ATOM 645 N N . ARG A 1 85 ? -14.683 -19.137 33.238 1.00 85.50 85 ARG A N 1
ATOM 646 C CA . ARG A 1 85 ? -15.116 -19.134 34.648 1.00 85.50 85 ARG A CA 1
ATOM 647 C C . ARG A 1 85 ? -16.530 -19.680 34.809 1.00 85.50 85 ARG A C 1
ATOM 649 O O . ARG A 1 85 ? -16.745 -20.471 35.719 1.00 85.50 85 ARG A O 1
ATOM 656 N N . ALA A 1 86 ? -17.452 -19.305 33.921 1.00 87.00 86 ALA A N 1
ATOM 657 C CA . ALA A 1 86 ? -18.822 -19.813 33.943 1.00 87.00 86 ALA A CA 1
ATOM 658 C C . ALA A 1 86 ? -18.872 -21.343 33.791 1.00 87.00 86 ALA A C 1
ATOM 660 O O . ALA A 1 86 ? -19.645 -21.998 34.478 1.00 87.00 86 ALA A O 1
ATOM 661 N N . ARG A 1 87 ? -17.997 -21.926 32.958 1.00 79.38 87 ARG A N 1
ATOM 662 C CA . ARG A 1 87 ? -17.908 -23.386 32.775 1.00 79.38 87 ARG A CA 1
ATOM 663 C C . ARG A 1 87 ? -17.202 -24.126 33.912 1.00 79.38 87 ARG A C 1
ATOM 665 O O . ARG A 1 87 ? -17.441 -25.311 34.093 1.00 79.38 87 ARG A O 1
ATOM 672 N N . SER A 1 88 ? -16.306 -23.464 34.641 1.00 79.19 88 SER A N 1
ATOM 673 C CA . SER A 1 88 ? -15.546 -24.075 35.742 1.00 79.19 88 SER A CA 1
ATOM 674 C C . SER A 1 88 ? -16.202 -23.942 37.122 1.00 79.19 88 SER A C 1
ATOM 676 O O . SER A 1 88 ? -15.711 -24.561 38.058 1.00 79.19 88 SER A O 1
ATOM 678 N N . GLY A 1 89 ? -17.252 -23.127 37.265 1.00 64.00 89 GLY A N 1
ATOM 679 C CA . GLY A 1 89 ? -17.970 -22.907 38.530 1.00 64.00 89 GLY A CA 1
ATOM 680 C C . GLY A 1 89 ? -19.164 -23.838 38.780 1.00 64.00 89 GLY A C 1
ATOM 681 O O . GLY A 1 89 ? -19.82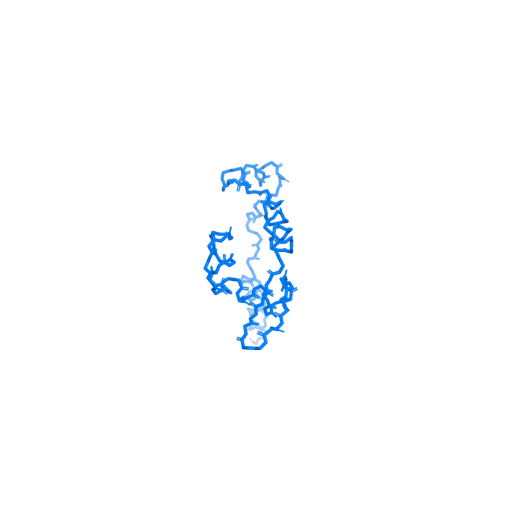1 -23.687 39.803 1.00 64.00 89 GLY A O 1
ATOM 682 N N . ASP A 1 90 ? -19.447 -24.760 37.858 1.00 52.53 90 ASP A N 1
ATOM 683 C CA . ASP A 1 90 ? -20.502 -25.780 37.954 1.00 52.53 90 ASP A CA 1
ATOM 684 C C . ASP A 1 90 ? -19.873 -27.143 38.312 1.00 52.53 90 ASP A C 1
ATOM 686 O O . ASP A 1 90 ? -19.867 -28.067 37.504 1.00 52.53 90 ASP A O 1
ATOM 690 N N . LEU A 1 91 ? -19.224 -27.227 39.482 1.00 51.38 91 LEU A N 1
ATOM 691 C CA . LEU A 1 91 ? -18.761 -28.468 40.127 1.00 51.38 91 LEU A CA 1
ATOM 692 C C . LEU A 1 91 ? -18.824 -28.326 41.650 1.00 51.38 91 LEU A C 1
ATOM 694 O O . LEU A 1 91 ? -18.291 -27.316 42.165 1.00 51.38 91 LEU A O 1
#